Protein AF-A0A535NH07-F1 (afdb_monomer_lite)

Radius of gyration: 12.79 Å; chains: 1; bounding box: 37×22×28 Å

Structure (mmCIF, N/CA/C/O backbone):
data_AF-A0A535NH07-F1
#
_entry.id   AF-A0A535NH07-F1
#
loop_
_atom_site.group_PDB
_atom_site.id
_atom_site.type_symbol
_atom_site.label_atom_id
_atom_site.label_alt_id
_atom_site.label_comp_id
_atom_site.label_asym_id
_atom_site.label_entity_id
_atom_site.label_seq_id
_atom_site.pdbx_PDB_ins_code
_atom_site.Cartn_x
_atom_site.Cartn_y
_atom_site.Cartn_z
_atom_site.occupancy
_atom_site.B_iso_or_equiv
_atom_site.auth_seq_id
_atom_site.auth_comp_id
_atom_site.auth_asym_id
_atom_site.auth_atom_id
_atom_site.pdbx_PDB_model_num
ATOM 1 N N . MET A 1 1 ? 7.673 -2.076 8.329 1.00 84.69 1 MET A N 1
ATOM 2 C CA . MET A 1 1 ? 7.288 -3.418 8.799 1.00 84.69 1 MET A CA 1
ATOM 3 C C . MET A 1 1 ? 7.565 -4.387 7.676 1.00 84.69 1 MET A C 1
ATOM 5 O O . MET A 1 1 ? 7.256 -4.077 6.531 1.00 84.69 1 MET A O 1
ATOM 9 N N . GLU A 1 2 ? 8.177 -5.511 8.012 1.00 86.81 2 GLU A N 1
ATOM 10 C CA . GLU A 1 2 ? 8.478 -6.577 7.064 1.00 86.81 2 GLU A CA 1
ATOM 11 C C . GLU A 1 2 ? 7.354 -7.616 7.081 1.00 86.81 2 GLU A C 1
ATOM 13 O O . GLU A 1 2 ? 6.866 -7.969 8.156 1.00 86.81 2 GLU A O 1
ATOM 18 N N . VAL A 1 3 ? 6.918 -8.062 5.903 1.00 89.81 3 VAL A N 1
ATOM 19 C CA . VAL A 1 3 ? 5.883 -9.091 5.731 1.00 89.81 3 VAL A CA 1
ATOM 20 C C . VAL A 1 3 ? 6.293 -10.071 4.635 1.00 89.81 3 VAL A C 1
ATOM 22 O O . VAL A 1 3 ? 6.939 -9.683 3.668 1.00 89.81 3 VAL A O 1
ATOM 25 N N . GLU A 1 4 ? 5.900 -11.336 4.758 1.00 89.44 4 GLU A N 1
ATOM 26 C CA . GLU A 1 4 ? 6.194 -12.355 3.736 1.00 89.44 4 GLU A CA 1
ATOM 27 C C . GLU A 1 4 ? 5.331 -12.180 2.474 1.00 89.44 4 GLU A C 1
ATOM 29 O O . GLU A 1 4 ? 5.787 -12.460 1.367 1.00 89.44 4 GLU A O 1
ATOM 34 N N . ASP A 1 5 ? 4.105 -11.669 2.635 1.00 91.56 5 ASP A N 1
ATOM 35 C CA . ASP A 1 5 ? 3.163 -11.381 1.552 1.00 91.56 5 ASP A CA 1
ATOM 36 C C . ASP A 1 5 ? 2.495 -10.012 1.756 1.00 91.56 5 ASP A C 1
ATOM 38 O O . ASP A 1 5 ? 1.638 -9.821 2.625 1.00 91.56 5 ASP A O 1
ATOM 42 N N . VAL A 1 6 ? 2.885 -9.044 0.924 1.00 94.44 6 VAL A N 1
ATOM 43 C CA . VAL A 1 6 ? 2.323 -7.686 0.943 1.00 94.44 6 VAL A CA 1
ATOM 44 C C . VAL A 1 6 ? 0.869 -7.672 0.470 1.00 94.44 6 VAL A C 1
ATOM 46 O O . VAL A 1 6 ? 0.072 -6.908 1.007 1.00 94.44 6 VAL A O 1
ATOM 49 N N . GLU A 1 7 ? 0.486 -8.508 -0.497 1.00 94.19 7 GLU A N 1
ATOM 50 C CA . GLU A 1 7 ? -0.881 -8.518 -1.033 1.00 94.19 7 GLU A CA 1
ATOM 51 C C . GLU A 1 7 ? -1.872 -9.078 -0.016 1.00 94.19 7 GLU A C 1
ATOM 53 O O . GLU A 1 7 ? -2.917 -8.466 0.231 1.00 94.19 7 GLU A O 1
ATOM 58 N N . GLY A 1 8 ? -1.517 -10.198 0.619 1.00 95.62 8 GLY A N 1
ATOM 59 C CA . GLY A 1 8 ? -2.266 -10.772 1.732 1.00 95.62 8 GLY A CA 1
ATOM 60 C C . GLY A 1 8 ? -2.405 -9.787 2.891 1.00 95.62 8 GLY A C 1
ATOM 61 O O . GLY A 1 8 ? -3.522 -9.496 3.321 1.00 95.62 8 GLY A O 1
ATOM 62 N N . ALA A 1 9 ? -1.297 -9.177 3.327 1.00 95.50 9 ALA A N 1
ATOM 63 C CA . ALA A 1 9 ? -1.318 -8.199 4.414 1.00 95.50 9 ALA A CA 1
ATOM 64 C C . ALA A 1 9 ? -2.209 -6.982 4.099 1.00 95.50 9 ALA A C 1
ATOM 66 O O . ALA A 1 9 ? -2.995 -6.548 4.944 1.00 95.50 9 ALA A O 1
ATOM 67 N N . VAL A 1 10 ? -2.135 -6.445 2.876 1.00 96.25 10 VAL A N 1
ATOM 68 C CA . VAL A 1 10 ? -2.980 -5.325 2.432 1.00 96.25 10 VAL A CA 1
ATOM 69 C C . VAL A 1 10 ? -4.452 -5.719 2.429 1.00 96.25 10 VAL A C 1
ATOM 71 O O . VAL A 1 10 ? -5.288 -4.960 2.923 1.00 96.25 10 VAL A O 1
ATOM 74 N N . LYS A 1 11 ? -4.791 -6.904 1.915 1.00 96.69 11 LYS A N 1
ATOM 75 C CA . LYS A 1 11 ? -6.167 -7.413 1.905 1.00 96.69 11 LYS A CA 1
ATOM 76 C C . LYS A 1 11 ? -6.723 -7.558 3.322 1.00 96.69 11 LYS A C 1
ATOM 78 O O . LYS A 1 11 ? -7.832 -7.091 3.593 1.00 96.69 11 LYS A O 1
ATOM 83 N N . ASP A 1 12 ? -5.947 -8.143 4.226 1.00 96.06 12 ASP A N 1
ATOM 84 C CA . ASP A 1 12 ? -6.352 -8.360 5.613 1.00 96.06 12 ASP A CA 1
ATOM 85 C C . ASP A 1 12 ? -6.549 -7.038 6.353 1.00 96.06 12 ASP A C 1
ATOM 87 O O . ASP A 1 12 ? -7.553 -6.847 7.041 1.00 96.06 12 ASP A O 1
ATOM 91 N N . LEU A 1 13 ? -5.634 -6.084 6.182 1.00 95.12 13 LEU A N 1
ATOM 92 C CA . LEU A 1 13 ? -5.739 -4.767 6.807 1.00 95.12 13 LEU A CA 1
ATOM 93 C C . LEU A 1 13 ? -6.903 -3.954 6.224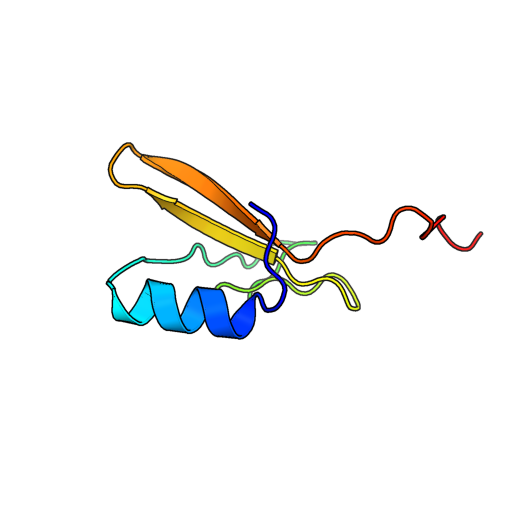 1.00 95.12 13 LEU A C 1
ATOM 95 O O . LEU A 1 13 ? -7.646 -3.327 6.980 1.00 95.12 13 LEU A O 1
ATOM 99 N N . ARG A 1 14 ? -7.151 -4.035 4.911 1.00 95.06 14 ARG A N 1
ATOM 100 C CA . ARG A 1 14 ? -8.343 -3.435 4.285 1.00 95.06 14 ARG A CA 1
ATOM 101 C C . ARG A 1 14 ? -9.635 -4.015 4.848 1.00 95.06 14 ARG A C 1
ATOM 103 O O . ARG A 1 14 ? -10.567 -3.257 5.107 1.00 95.06 14 ARG A O 1
ATOM 110 N N . SER A 1 15 ? -9.688 -5.325 5.107 1.00 96.31 15 SER A N 1
ATOM 111 C CA . SER A 1 15 ? -10.861 -5.955 5.738 1.00 96.31 15 SER A CA 1
ATOM 112 C C . SER A 1 15 ? -11.145 -5.410 7.146 1.00 96.31 15 SER A C 1
ATOM 114 O O . SER A 1 15 ? -12.292 -5.391 7.586 1.00 96.31 15 SER A O 1
ATOM 116 N N . LYS A 1 16 ? -10.110 -4.893 7.821 1.00 95.00 16 LYS A N 1
ATOM 117 C CA . LYS A 1 16 ? -10.1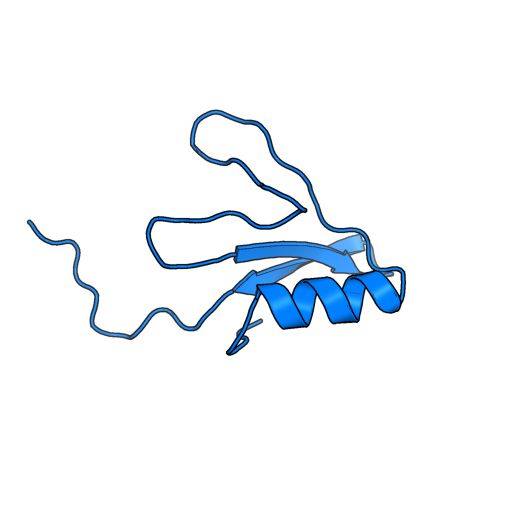80 -4.232 9.132 1.00 95.00 16 LYS A CA 1
ATOM 118 C C . LYS A 1 16 ? -10.423 -2.717 9.035 1.00 95.00 16 LYS A C 1
ATOM 120 O O . LYS A 1 16 ? -10.389 -2.033 10.052 1.00 95.00 16 LYS A O 1
ATOM 125 N N . GLY A 1 17 ? -10.667 -2.186 7.835 1.00 94.81 17 GLY A N 1
ATOM 126 C CA . GLY A 1 17 ? -10.960 -0.769 7.597 1.00 94.81 17 GLY A CA 1
ATOM 127 C C . GLY A 1 17 ? -9.735 0.121 7.372 1.00 94.81 17 GLY A C 1
ATOM 128 O O . GLY A 1 17 ? -9.891 1.338 7.263 1.00 94.81 17 GLY A O 1
ATOM 129 N N . VAL A 1 18 ? -8.529 -0.449 7.272 1.00 95.81 18 VAL A N 1
ATOM 130 C CA . VAL A 1 18 ? -7.311 0.320 6.978 1.00 95.81 18 VAL A CA 1
ATOM 131 C C .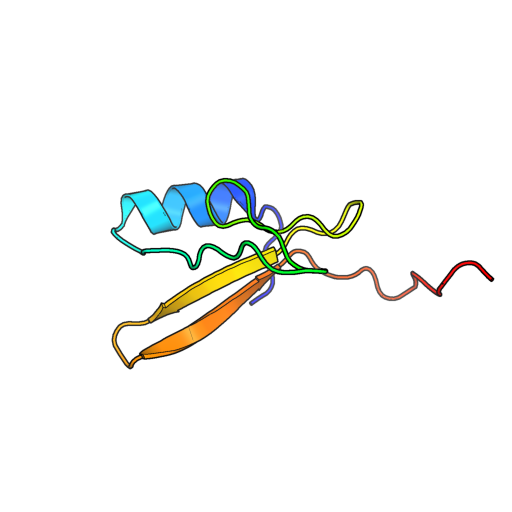 VAL A 1 18 ? -7.344 0.814 5.533 1.00 95.81 18 VAL A C 1
ATOM 133 O O . VAL A 1 18 ? -7.546 0.039 4.594 1.00 95.81 18 VAL A O 1
ATOM 136 N N . LYS A 1 19 ? -7.118 2.117 5.353 1.00 95.69 19 LYS A N 1
ATOM 137 C CA . LYS A 1 19 ? -7.004 2.757 4.040 1.00 95.69 19 LYS A CA 1
ATOM 138 C C . LYS A 1 19 ? -5.536 2.872 3.660 1.00 95.69 19 LYS A C 1
ATOM 140 O O . LYS A 1 19 ? -4.748 3.419 4.423 1.00 95.69 19 LYS A O 1
ATOM 145 N N . PHE A 1 20 ? -5.203 2.357 2.486 1.00 97.12 20 PHE A N 1
ATOM 146 C CA . PHE A 1 20 ? -3.861 2.455 1.928 1.00 97.12 20 PHE A CA 1
ATOM 147 C C . PHE A 1 20 ? -3.730 3.701 1.063 1.00 97.12 20 PHE A C 1
ATOM 149 O O . PHE A 1 20 ? -4.709 4.151 0.467 1.00 97.12 20 PHE A O 1
ATOM 156 N N . GLU A 1 21 ? -2.515 4.230 1.008 1.00 96.94 21 GLU A N 1
ATOM 157 C CA . GLU A 1 21 ? -2.160 5.344 0.144 1.00 96.94 21 GLU A CA 1
ATOM 158 C C . GLU A 1 21 ? -2.143 4.876 -1.315 1.00 96.94 21 GLU A C 1
ATOM 160 O O . GLU A 1 21 ? -1.625 3.799 -1.625 1.00 96.94 21 GLU A O 1
ATOM 165 N N . ASP A 1 22 ? -2.688 5.705 -2.205 1.00 96.12 22 ASP A N 1
ATOM 166 C CA . ASP A 1 22 ? -2.576 5.513 -3.645 1.00 96.12 22 ASP A CA 1
ATOM 167 C C . ASP A 1 22 ? -1.735 6.637 -4.256 1.00 96.12 22 ASP A C 1
ATOM 169 O O . ASP A 1 22 ? -2.011 7.825 -4.070 1.00 96.12 22 ASP A O 1
ATOM 173 N N . TYR A 1 23 ? -0.695 6.244 -4.984 1.00 94.44 23 TYR A N 1
ATOM 174 C CA . TYR A 1 23 ? 0.244 7.136 -5.645 1.00 94.44 23 TYR A CA 1
ATOM 175 C C . TYR A 1 23 ? 0.149 6.953 -7.158 1.00 94.44 23 TYR A C 1
ATOM 177 O O . TYR A 1 23 ? 0.154 5.832 -7.664 1.00 94.44 23 TYR A O 1
ATOM 185 N N . ASP A 1 24 ? 0.104 8.069 -7.881 1.00 94.81 24 ASP A N 1
ATOM 186 C CA . ASP A 1 24 ? 0.240 8.107 -9.338 1.00 94.81 24 ASP A CA 1
ATOM 187 C C . ASP A 1 24 ? 1.181 9.256 -9.709 1.00 94.81 24 ASP A C 1
ATOM 189 O O . ASP A 1 24 ? 0.766 10.328 -10.150 1.00 94.81 24 ASP A O 1
ATOM 193 N N . THR A 1 25 ? 2.468 9.068 -9.416 1.00 92.06 25 THR A N 1
ATOM 194 C CA . THR A 1 25 ? 3.517 10.059 -9.671 1.00 92.06 25 THR A CA 1
ATOM 195 C C . THR A 1 25 ? 4.652 9.451 -10.499 1.00 92.06 25 THR A C 1
ATOM 197 O O . THR A 1 25 ? 4.822 8.228 -10.548 1.00 92.06 25 THR A O 1
ATOM 200 N N . PRO A 1 26 ? 5.463 10.277 -11.188 1.00 91.25 26 PRO A N 1
ATOM 201 C CA . PRO A 1 26 ? 6.634 9.779 -11.902 1.00 91.25 26 PRO A CA 1
ATOM 202 C C . PRO A 1 26 ? 7.578 9.025 -10.953 1.00 91.25 26 PRO A C 1
ATOM 204 O O . PRO A 1 26 ? 8.118 9.606 -10.016 1.00 91.25 26 PRO A O 1
ATOM 207 N N . GLY A 1 27 ? 7.778 7.729 -11.203 1.00 84.81 27 GLY A N 1
ATOM 208 C CA . GLY A 1 27 ? 8.663 6.868 -10.409 1.00 84.81 27 GLY A CA 1
ATOM 209 C C . GLY A 1 27 ? 8.005 6.147 -9.226 1.00 84.81 27 GLY A C 1
ATOM 210 O O . GLY A 1 27 ? 8.646 5.282 -8.636 1.00 84.81 27 GLY A O 1
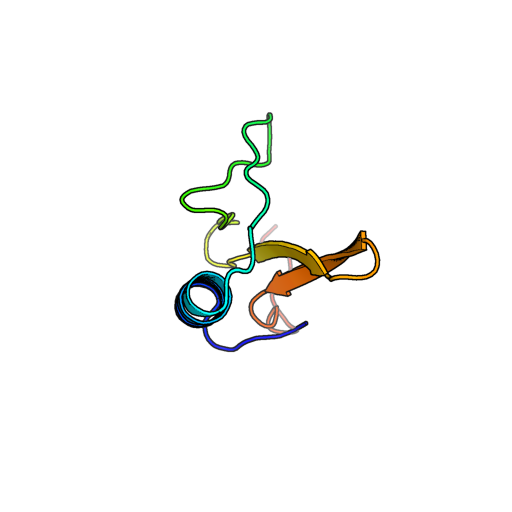ATOM 211 N N . LEU A 1 28 ? 6.739 6.437 -8.905 1.00 90.88 28 LEU A N 1
ATOM 212 C CA . LEU A 1 28 ? 5.979 5.709 -7.892 1.00 90.88 28 LEU A CA 1
ATOM 213 C C . LEU A 1 28 ? 4.508 5.627 -8.296 1.00 90.88 28 LEU A C 1
ATOM 215 O O . LEU A 1 28 ? 3.769 6.611 -8.253 1.00 90.88 28 LEU A O 1
ATOM 219 N N . LYS A 1 29 ? 4.080 4.417 -8.646 1.00 94.00 29 LYS A N 1
ATOM 220 C CA . LYS A 1 29 ? 2.683 4.116 -8.925 1.00 94.00 29 LYS A CA 1
ATOM 221 C C . LYS A 1 29 ? 2.229 2.941 -8.085 1.00 94.00 29 LYS A C 1
ATOM 223 O O . LYS A 1 29 ? 2.919 1.924 -8.030 1.00 94.00 29 LYS A O 1
ATOM 228 N N . THR A 1 30 ? 1.067 3.075 -7.465 1.00 95.50 30 THR A N 1
ATOM 229 C CA . THR A 1 30 ? 0.401 1.970 -6.783 1.00 95.50 30 THR A CA 1
ATOM 230 C C . THR A 1 30 ? -0.742 1.430 -7.625 1.00 95.50 30 THR A C 1
ATOM 232 O O . THR A 1 30 ? -1.414 2.150 -8.363 1.00 95.50 30 THR A O 1
ATOM 235 N N . VAL A 1 31 ? -0.986 0.134 -7.490 1.00 94.81 31 VAL A N 1
ATOM 236 C CA . VAL A 1 31 ? -2.197 -0.527 -7.962 1.00 94.81 31 VAL A CA 1
ATOM 237 C C . VAL A 1 31 ? -2.817 -1.203 -6.753 1.00 94.81 31 VAL A C 1
ATOM 239 O O . VAL A 1 31 ? -2.172 -2.012 -6.092 1.00 94.81 31 VAL A O 1
ATOM 242 N N . ASN A 1 32 ? -4.059 -0.841 -6.429 1.00 93.44 32 ASN A N 1
ATOM 243 C CA . ASN A 1 32 ? -4.727 -1.283 -5.203 1.00 93.44 32 ASN A CA 1
ATOM 244 C C . ASN A 1 32 ? -3.912 -0.964 -3.930 1.00 93.44 32 ASN A C 1
ATOM 246 O O . ASN A 1 32 ? -3.865 -1.778 -3.008 1.00 93.44 32 ASN A O 1
ATOM 250 N N . GLY A 1 33 ? -3.283 0.217 -3.864 1.00 94.56 33 GLY A N 1
ATOM 251 C CA . GLY A 1 33 ? -2.438 0.633 -2.738 1.00 94.56 33 GLY A CA 1
ATOM 252 C C . GLY A 1 33 ? -1.093 -0.098 -2.612 1.00 94.56 33 GLY A C 1
ATOM 253 O O . GLY A 1 33 ? -0.441 0.019 -1.577 1.00 94.56 33 GLY A O 1
ATOM 254 N N . ILE A 1 34 ? -0.681 -0.860 -3.635 1.00 96.06 34 ILE A N 1
ATOM 255 C CA . ILE A 1 34 ? 0.588 -1.600 -3.663 1.00 96.06 34 ILE A CA 1
ATOM 256 C C . ILE A 1 34 ? 1.469 -1.070 -4.788 1.00 96.06 34 ILE A C 1
ATOM 258 O O . ILE A 1 34 ? 1.060 -1.066 -5.947 1.00 96.06 34 ILE A O 1
ATOM 262 N N . ALA A 1 35 ? 2.683 -0.651 -4.451 1.00 94.88 35 ALA A N 1
ATOM 263 C CA . ALA A 1 35 ? 3.739 -0.362 -5.409 1.00 94.88 35 ALA A CA 1
ATOM 264 C C . ALA A 1 35 ? 4.547 -1.631 -5.710 1.00 94.88 35 ALA A C 1
ATOM 266 O O . ALA A 1 35 ? 4.850 -2.414 -4.806 1.00 94.88 35 ALA A O 1
ATOM 267 N N . ASP A 1 36 ? 4.922 -1.802 -6.976 1.00 91.31 36 ASP A N 1
ATOM 268 C CA . ASP A 1 36 ? 5.820 -2.860 -7.439 1.00 91.31 36 ASP A CA 1
ATOM 269 C C . ASP A 1 36 ? 7.123 -2.233 -7.947 1.00 91.31 36 ASP A C 1
ATOM 271 O O . ASP A 1 36 ? 7.113 -1.363 -8.820 1.00 91.31 36 ASP A O 1
ATOM 275 N N . PHE A 1 37 ? 8.245 -2.678 -7.387 1.00 86.88 37 PHE A N 1
ATOM 276 C CA . PHE A 1 37 ? 9.594 -2.228 -7.722 1.00 86.88 37 PHE A CA 1
ATOM 277 C C . PHE A 1 37 ? 10.380 -3.289 -8.506 1.00 86.88 37 PHE A C 1
ATOM 279 O O . PHE A 1 37 ? 11.583 -3.448 -8.308 1.00 86.88 37 PHE A O 1
ATOM 286 N N . GLY A 1 38 ? 9.714 -4.045 -9.382 1.00 80.38 38 GLY A N 1
ATOM 287 C CA . GLY A 1 38 ? 10.358 -5.066 -10.211 1.00 80.38 38 GLY A CA 1
ATOM 288 C C . GLY A 1 38 ? 10.650 -6.352 -9.440 1.00 80.38 38 GLY A C 1
ATOM 289 O O . GLY A 1 38 ? 11.731 -6.923 -9.576 1.00 80.38 38 GLY A O 1
ATOM 290 N N . GLY A 1 39 ? 9.693 -6.792 -8.618 1.00 76.88 39 GLY A N 1
ATOM 291 C CA . GLY A 1 39 ? 9.791 -8.022 -7.818 1.00 76.88 39 GLY A CA 1
ATOM 292 C C . GLY A 1 39 ? 9.822 -7.800 -6.304 1.00 76.88 39 GLY A C 1
ATOM 293 O O . GLY A 1 39 ? 9.629 -8.751 -5.551 1.00 76.88 39 GLY A O 1
ATOM 294 N N . SER A 1 40 ? 9.983 -6.553 -5.860 1.00 85.69 40 SER A N 1
ATOM 295 C CA . SER A 1 40 ? 9.763 -6.147 -4.468 1.00 85.69 40 SER A CA 1
ATOM 296 C C . SER A 1 40 ? 8.476 -5.338 -4.378 1.00 85.69 40 SER A C 1
ATOM 298 O O . SER A 1 40 ? 8.337 -4.326 -5.063 1.00 85.69 40 SER A O 1
ATOM 300 N N . LYS A 1 41 ? 7.540 -5.765 -3.528 1.00 92.12 41 LYS A N 1
ATOM 301 C CA . LYS A 1 41 ? 6.274 -5.055 -3.301 1.00 92.12 41 LYS A CA 1
ATOM 302 C C . LYS A 1 41 ? 6.349 -4.194 -2.044 1.00 92.12 41 LYS A C 1
ATOM 304 O O . LYS A 1 41 ? 6.989 -4.581 -1.064 1.00 92.12 41 LYS A O 1
ATOM 309 N N . GLY A 1 42 ? 5.672 -3.049 -2.073 1.00 93.94 42 GLY A N 1
ATOM 310 C CA . GLY A 1 42 ? 5.545 -2.142 -0.936 1.00 93.94 42 GLY A CA 1
ATOM 311 C C . GLY A 1 42 ? 4.163 -1.501 -0.861 1.00 93.94 42 GLY A C 1
ATOM 312 O O . GLY A 1 42 ? 3.507 -1.315 -1.881 1.00 93.94 42 GLY A O 1
ATOM 313 N N . ALA A 1 43 ? 3.709 -1.171 0.341 1.00 96.81 43 ALA A N 1
ATOM 314 C CA . ALA A 1 43 ? 2.432 -0.502 0.573 1.00 96.81 43 ALA A CA 1
ATOM 315 C C . ALA A 1 43 ? 2.532 0.438 1.778 1.00 96.81 43 ALA A C 1
ATOM 317 O O . ALA A 1 43 ? 3.305 0.182 2.702 1.00 96.81 43 ALA A O 1
ATOM 318 N N . TRP A 1 44 ? 1.734 1.507 1.793 1.00 97.31 44 TRP A N 1
ATOM 319 C CA . TRP A 1 44 ? 1.733 2.488 2.880 1.00 97.31 44 TRP A CA 1
ATOM 320 C C . TRP A 1 44 ? 0.322 2.780 3.358 1.00 97.31 44 TRP A C 1
ATOM 322 O O . TRP A 1 44 ? -0.615 2.816 2.564 1.00 97.31 44 TRP A O 1
ATOM 332 N N . PHE A 1 45 ? 0.173 3.007 4.657 1.00 97.06 45 PHE A N 1
ATOM 333 C CA . PHE A 1 45 ? -1.077 3.448 5.264 1.00 97.06 45 PHE A CA 1
ATOM 334 C C . PHE A 1 45 ? -0.789 4.317 6.486 1.00 97.06 45 PHE A C 1
ATOM 336 O O . PHE A 1 45 ? 0.311 4.268 7.041 1.00 97.06 45 PHE A O 1
ATOM 343 N N . LYS A 1 46 ? -1.779 5.100 6.916 1.00 95.81 46 LYS A N 1
ATOM 344 C CA . LYS A 1 46 ? -1.705 5.846 8.176 1.00 95.81 46 LYS A CA 1
ATOM 345 C C . LYS A 1 46 ? -2.386 5.077 9.298 1.00 95.81 46 LYS A C 1
ATOM 347 O O . LYS A 1 46 ? -3.492 4.570 9.106 1.00 95.81 46 LYS A O 1
ATOM 352 N N . ASP A 1 47 ? -1.733 4.990 10.450 1.00 94.19 47 ASP A N 1
ATOM 353 C CA . ASP A 1 47 ? -2.364 4.466 11.662 1.00 94.19 47 ASP A CA 1
ATOM 354 C C . ASP A 1 47 ? -3.346 5.487 12.279 1.00 94.19 47 ASP A C 1
ATOM 356 O O . ASP A 1 47 ? -3.576 6.575 11.743 1.00 94.19 47 ASP A O 1
ATOM 360 N N . SER A 1 48 ? -3.950 5.133 13.415 1.00 90.19 48 SER A N 1
ATOM 361 C CA . SER A 1 48 ? -4.888 6.004 14.136 1.00 90.19 48 SER A CA 1
ATOM 362 C C . SER A 1 48 ? -4.256 7.279 14.698 1.00 90.19 48 SER A C 1
ATOM 364 O O . SER A 1 48 ? -4.978 8.221 15.014 1.00 90.19 48 SER A O 1
ATOM 366 N N . GLU A 1 49 ? -2.933 7.310 14.838 1.00 94.62 49 GLU A N 1
ATOM 367 C CA . GLU A 1 49 ? -2.166 8.454 15.337 1.00 94.62 49 GLU A CA 1
ATOM 368 C C . GLU A 1 49 ? -1.646 9.332 14.185 1.00 94.62 49 GLU A C 1
ATOM 370 O O . GLU A 1 49 ? -1.067 10.393 14.411 1.00 94.62 49 GLU A O 1
ATOM 375 N N . GLY A 1 50 ? -1.904 8.929 12.935 1.00 93.25 50 GLY A N 1
ATOM 376 C CA . GLY A 1 50 ? -1.487 9.636 11.730 1.00 93.25 50 GLY A CA 1
ATOM 377 C C . GLY A 1 50 ? -0.068 9.301 11.270 1.00 93.25 50 GLY A C 1
ATOM 378 O O . GLY A 1 50 ? 0.415 9.931 10.324 1.00 93.25 50 GLY A O 1
ATOM 379 N N . ASN A 1 51 ? 0.593 8.313 11.878 1.00 96.62 51 ASN A N 1
ATOM 380 C CA . ASN A 1 51 ? 1.923 7.881 11.463 1.00 96.62 51 ASN A CA 1
ATOM 381 C C . ASN A 1 51 ? 1.839 7.116 10.144 1.00 96.62 51 ASN A C 1
ATOM 383 O O . ASN A 1 51 ? 0.979 6.253 9.971 1.00 96.62 51 ASN A O 1
ATOM 387 N N . LEU A 1 52 ? 2.766 7.393 9.225 1.00 95.75 52 LEU A N 1
ATOM 388 C CA . LEU A 1 52 ? 2.866 6.657 7.969 1.00 95.75 52 LEU A CA 1
ATOM 389 C C . LEU A 1 52 ? 3.637 5.351 8.186 1.00 95.75 52 LEU A C 1
ATOM 391 O O . LEU A 1 52 ? 4.837 5.361 8.461 1.00 95.75 52 LEU A O 1
ATOM 395 N N . ILE A 1 53 ? 2.952 4.226 8.020 1.00 96.06 53 ILE A N 1
ATOM 396 C CA . ILE A 1 53 ? 3.514 2.888 8.170 1.00 96.06 53 ILE A CA 1
ATOM 397 C C . ILE A 1 53 ? 3.783 2.297 6.790 1.00 96.06 53 ILE A C 1
ATOM 399 O O . ILE A 1 53 ? 2.894 2.248 5.944 1.00 96.06 53 ILE A O 1
ATOM 403 N N . ALA A 1 54 ? 5.008 1.815 6.583 1.00 94.44 54 ALA A N 1
ATOM 404 C CA . ALA A 1 54 ? 5.401 1.082 5.383 1.00 94.44 54 ALA A CA 1
ATOM 405 C C . ALA A 1 54 ? 5.337 -0.435 5.621 1.00 94.44 54 ALA A C 1
ATOM 407 O O . ALA A 1 54 ? 5.895 -0.935 6.605 1.00 94.44 54 ALA A O 1
ATOM 408 N N . LEU A 1 55 ? 4.704 -1.158 4.701 1.00 94.19 55 LEU A N 1
ATOM 409 C CA . LEU A 1 55 ? 4.750 -2.612 4.560 1.00 94.19 55 LEU A CA 1
ATOM 410 C C . LEU A 1 55 ? 5.619 -2.955 3.354 1.00 94.19 55 LEU A C 1
ATOM 412 O O . LEU A 1 55 ? 5.481 -2.333 2.303 1.00 94.19 55 LEU A O 1
ATOM 416 N N . GLY A 1 56 ? 6.476 -3.957 3.480 1.00 92.00 56 GLY A N 1
ATOM 417 C CA . GLY A 1 56 ? 7.261 -4.456 2.358 1.00 92.00 56 GLY A CA 1
ATOM 418 C C . GLY A 1 56 ? 7.769 -5.862 2.616 1.00 92.00 56 GLY A C 1
ATOM 419 O O . GLY A 1 56 ? 7.837 -6.299 3.766 1.00 92.00 56 GLY A O 1
ATOM 420 N N . VAL A 1 57 ? 8.125 -6.558 1.540 1.00 84.44 57 VAL A N 1
ATOM 421 C CA . VAL A 1 57 ? 8.868 -7.816 1.652 1.00 84.44 57 VAL A CA 1
ATOM 422 C C . VAL A 1 57 ? 10.298 -7.552 2.133 1.00 84.44 57 VAL A C 1
ATOM 424 O O . VAL A 1 57 ? 10.840 -6.478 1.837 1.00 84.44 57 VAL A O 1
ATOM 427 N N . PRO A 1 58 ? 10.928 -8.501 2.849 1.00 72.44 58 PRO A N 1
ATOM 428 C CA . PRO A 1 58 ? 12.350 -8.417 3.142 1.00 72.44 58 PRO A CA 1
ATOM 429 C C . PRO A 1 58 ? 13.114 -8.189 1.843 1.00 72.44 58 PRO A C 1
ATOM 431 O O . PRO A 1 58 ? 12.955 -8.940 0.879 1.00 72.44 58 PRO A O 1
ATOM 434 N N . VAL A 1 59 ? 13.976 -7.175 1.811 1.00 62.44 59 VAL A N 1
ATOM 435 C CA . VAL A 1 59 ? 14.976 -7.096 0.748 1.00 62.44 59 VAL A CA 1
ATOM 436 C C . VAL A 1 59 ? 16.027 -8.150 1.094 1.00 62.44 59 VAL A C 1
ATOM 438 O O . VAL A 1 59 ? 16.677 -8.005 2.133 1.00 62.44 59 VAL A O 1
ATOM 441 N N . PRO A 1 60 ? 16.221 -9.213 0.289 1.00 58.56 60 PRO A N 1
ATOM 442 C CA . PRO A 1 60 ? 17.272 -10.174 0.574 1.00 58.56 60 PRO A CA 1
ATOM 443 C C . PRO A 1 60 ? 18.614 -9.438 0.613 1.00 58.56 60 PRO A C 1
ATOM 445 O O . PRO A 1 60 ? 19.052 -8.847 -0.381 1.00 58.56 60 PRO A O 1
ATOM 448 N N . VAL A 1 61 ? 19.261 -9.461 1.782 1.00 52.31 61 VAL A N 1
ATOM 449 C CA . VAL A 1 61 ? 20.629 -8.969 1.974 1.00 52.31 61 VAL A CA 1
ATOM 450 C C . VAL A 1 61 ? 21.523 -9.728 0.992 1.00 52.31 61 VAL A C 1
ATOM 452 O O . VAL A 1 61 ? 21.817 -10.904 1.179 1.00 52.31 61 VAL A O 1
ATOM 455 N N . GLY A 1 62 ? 21.896 -9.071 -0.109 1.00 54.53 62 GLY A N 1
ATOM 456 C CA . GLY A 1 62 ? 22.667 -9.686 -1.194 1.00 54.53 62 GLY A CA 1
ATOM 457 C C . GLY A 1 62 ? 22.282 -9.245 -2.607 1.00 54.53 62 GLY A C 1
ATOM 458 O O . GLY A 1 62 ? 23.083 -9.440 -3.523 1.00 54.53 62 GLY A O 1
ATOM 459 N N . ALA A 1 63 ? 21.127 -8.600 -2.801 1.00 55.91 63 ALA A N 1
ATOM 460 C CA . ALA A 1 63 ? 20.775 -7.969 -4.073 1.00 55.91 63 ALA A CA 1
ATOM 461 C C . ALA A 1 63 ? 21.630 -6.707 -4.306 1.00 55.91 63 ALA A C 1
ATOM 463 O O . ALA A 1 63 ? 21.191 -5.577 -4.107 1.00 55.91 63 ALA A O 1
ATOM 464 N N . ARG A 1 64 ? 22.900 -6.892 -4.689 1.00 49.59 64 ARG A N 1
ATOM 465 C CA . ARG A 1 64 ? 23.707 -5.805 -5.261 1.00 49.59 64 ARG A CA 1
ATOM 466 C C . ARG A 1 64 ? 23.017 -5.313 -6.540 1.00 49.59 64 ARG A C 1
ATOM 468 O O . ARG A 1 64 ? 22.460 -6.149 -7.258 1.00 49.59 64 ARG A O 1
ATOM 475 N N . PRO A 1 65 ? 23.093 -4.013 -6.877 1.00 51.88 65 PRO A N 1
ATOM 476 C CA . PRO A 1 65 ? 22.712 -3.575 -8.212 1.00 51.88 65 PRO A CA 1
ATOM 477 C C . PRO A 1 65 ? 23.546 -4.380 -9.214 1.00 51.88 65 PRO A C 1
ATOM 479 O O . PRO A 1 65 ? 24.772 -4.453 -9.083 1.00 51.88 65 PRO A O 1
ATOM 482 N N . ARG A 1 66 ? 22.892 -5.050 -10.172 1.00 56.12 66 ARG A N 1
ATOM 483 C CA . ARG A 1 66 ? 23.619 -5.550 -11.340 1.00 56.12 66 ARG A CA 1
ATOM 484 C C . ARG A 1 66 ? 24.206 -4.317 -12.029 1.00 56.12 66 ARG A C 1
ATOM 486 O O . ARG A 1 66 ? 23.455 -3.397 -12.344 1.00 56.12 66 ARG A O 1
ATOM 493 N N . ALA A 1 67 ? 25.534 -4.294 -12.126 1.00 53.47 67 ALA A N 1
ATOM 494 C CA . ALA A 1 67 ? 26.281 -3.334 -12.928 1.00 53.47 67 ALA A CA 1
ATOM 495 C C . ALA A 1 67 ? 25.873 -3.423 -14.404 1.00 53.47 67 ALA A C 1
ATOM 497 O O . ALA A 1 67 ? 25.448 -4.529 -14.822 1.00 53.47 67 ALA A O 1
#

Foldseek 3Di:
DADQDPVVVLVVVVVVVWDWDADDDVPFGDDSQWTDPPPKIKGWTADPVRDIDIYIHDPPPPPDPDD

pLDDT: mean 87.58, std 13.74, range [49.59, 97.31]

Sequence (67 aa):
MEVEDVEGAVKDLRSKGVKFEDYDTPGLKTVNGIADFGGSKGAWFKDSEGNLIALGVPVPVGARPRA

Secondary structure (DSSP, 8-state):
-B-S-HHHHHHHHHHTTPPBP--EETTEEEETTEEESSS-EEEEEE-TT--EEEEE----TT-PPP-

=== Feature glossary ===
A reading guide for the features in this record.

Start from the sequence.

  · Sequence gives the chain of amino acids in standard one-letter code (A=alanine, C=cysteine, …, Y=tyrosine), read N→C. It is the only feature that is directly encoded by the gene; all structural features are derived from the folded form of this sequence.

Fold it, and you get atomic coordinates and the backbone conformation that goes with them.

  · Structure coordinates are given as an mmCIF _atom_site loop: one row per atom with element, residue name, chain id, sequence number, and x/y/z position in Å. Only the four main-chain atoms per residue are included here; side chains are omitted to keep the record compact.

  · Backbone dihedral angles. Every residue except chain termini has a φ (preceding-C → N → Cα → C) and a ψ (N → Cα → C → next-N). They are reported in degrees following the IUPAC sign convention. Secondary structure is essentially a statement about which (φ, ψ) basin each residue occupies.

  · Eight-state secondary structure (DSSP): H is the canonical α-helix, G the tighter 3₁₀-helix, I the wider π-helix; E/B are β-structure, T and S are turns and bends, and '-' is everything else. DSSP derives these from the pattern of main-chain N–H···O=C hydrogen bonds, not from the sequence.

  · SS3 is a coarse helix/strand/coil call (letters a/b/c) made by the P-SEA algorithm from inter-Cα distances and dihedrals. It is less detailed than DSSP but needs only Cα positions.

Summarize the fold with a handful of shape descriptors and a per-residue structural alphabet.

  · Radius of gyration (Rg) is the root-mean-square distance of Cα atoms from their centroid — a single number for overall size and compactness. A globular domain of N residues has Rg ≈ 2.2·N^0.38 Å; an extended or disordered chain has a much larger Rg. The Cα contact count is the number of residue pairs whose Cα atoms are within 8 Å and are more than four positions apart in sequence — a standard proxy for tertiary packing density. The bounding box is the smallest axis-aligned box enclosing all Cα atoms.

  · 3Di is Foldseek's structural alphabet. Each residue is assigned one of twenty discrete states based on how its Cα sits relative to its spatial (not sequential) neighbors. Aligning 3Di strings finds structural homologs roughly as well as full 3D superposition, but orders of magnitude faster.

  · Solvent-accessible surface area (SASA) is the area in Å² traced out by the centre of a 1.4 Å probe sphere (a water molecule) rolled over the protein's van der Waals surface (Shrake–Rupley / Lee–Richards construction). Buried residues have near-zero SASA; fully exposed residues can exceed 200 Å². The total SASA scales roughly with the number of surface residues.

Ask how reliable the model is.

  · For AlphaFold models, the B-factor field carries pLDDT — the model's own estimate of local accuracy on a 0–100 scale. Regions with pLDDT<50 should be treated as essentially unmodeled; they often correspond to intrinsically disordered segments.

  · For experimental (PDB) structures, the B-factor (temperature factor) quantifies the positional spread of each atom in the crystal — a combination of thermal vibration and static disorder — in units of Å². High B-factors mark flexible loops or poorly resolved regions; low B-factors mark the rigid, well-ordered core.

  · Predicted Aligned Error (PAE) is an AlphaFold confidence matrix: entry (i, j) is the expected error in the position of residue j, in ångströms, when the prediction is superimposed on the true structure at residue i. Low PAE within a block of residues means that block is internally rigid and well-predicted; high PAE between two blocks means their relative placement is uncertain even if each block individually is confident.

Place it in context: what it resembles, what it is annotated as, and how it looks.

  · Structural nearest neighbors (via Foldseek easy-search vs the PDB). Reported per hit: target PDB id, E-value, and alignment TM-score. A TM-score above ~0.5 is the conventional threshold for 'same fold'.

  · Functional annotations link the protein to curated databases. InterPro entries identify conserved domains and families by matching the sequence against member-database signatures (Pfam, PROSITE, CDD, …). Gene Ontology (GO) terms describe molecular function, biological process, and cellular component in a controlled vocabulary. CATH places the structure in a hierarchical fold classification (Class/Architecture/Topology/Homologous-superfamily). The organism is the source species.

  · The contact map is a binary N×N matrix image: pixel (i, j) is dark where Cα_i and Cα_j are within 8 Å and |i−j|>4. Because the |i−j|>4 filter removes local helical contacts, off-diagonal stripes parallel to the main diagonal indicate parallel β-sheets; stripes perpendicular to it indicate antiparallel β-sheets. The Ramachandran plot scatters every res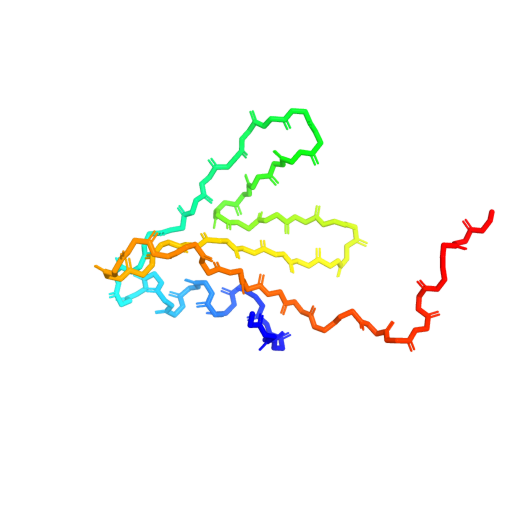idue's (φ, ψ) pair against the sterically allowed regions. The PAE heatmap renders the predicted-aligned-error matrix.

  · 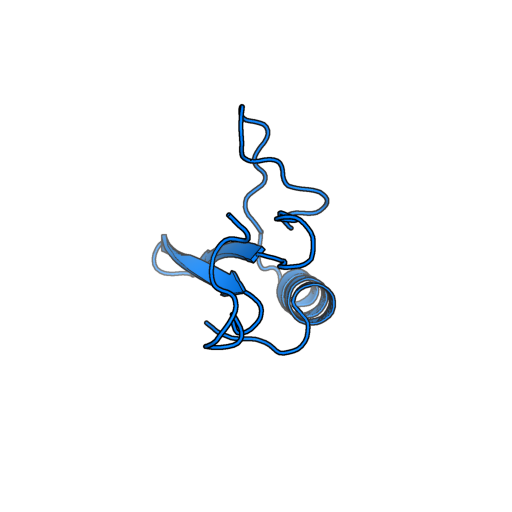Six rendered views show the 3D structure from the faces of a cube — i.e. along ±x, ±y, ±z. Rendering representation is drawn randomly per protein from cartoon (secondary-structure ribbons), sticks (backbone bonds), or molecular surface; coloring is either N→C rainbow (blue at the N-terminus through red at the C-terminus) or one color per chain.